Protein AF-A0A2W0B882-F1 (afdb_monomer_lite)

pLDDT: mean 72.58, std 13.32, range [43.47, 91.56]

Sequence (61 aa):
IDPTNPVASATSEAPGDLMGSWFNPDGTLGVIWTRSDPATAGLVRINRDIYFARSAASPAK

Radius of gyration: 14.47 Å; chains: 1; bounding box: 26×19×46 Å

Structure (mmCIF, N/CA/C/O backbone):
data_AF-A0A2W0B882-F1
#
_entry.id   AF-A0A2W0B882-F1
#
loop_
_atom_site.group_PDB
_atom_site.id
_atom_site.type_symbol
_atom_site.label_atom_id
_atom_site.label_alt_id
_atom_site.label_comp_id
_atom_site.label_asym_id
_atom_site.label_entity_id
_atom_site.label_seq_id
_atom_site.pdbx_PDB_ins_code
_atom_site.Cartn_x
_atom_site.Cartn_y
_atom_site.Cartn_z
_atom_site.occupancy
_atom_site.B_iso_or_equiv
_atom_site.auth_seq_id
_atom_site.auth_comp_id
_atom_site.auth_asym_id
_atom_site.auth_atom_id
_atom_site.pdbx_PDB_model_num
ATOM 1 N N . ILE A 1 1 ? -13.405 -9.035 -2.999 1.00 50.59 1 ILE A N 1
ATOM 2 C CA . ILE A 1 1 ? -12.175 -9.344 -3.763 1.00 50.59 1 ILE A CA 1
ATOM 3 C C . ILE A 1 1 ? -12.537 -9.224 -5.231 1.00 50.59 1 ILE A C 1
ATOM 5 O O . ILE A 1 1 ? -13.473 -9.895 -5.647 1.00 50.59 1 ILE A O 1
ATOM 9 N N . ASP A 1 2 ? -11.891 -8.313 -5.958 1.00 43.47 2 ASP A N 1
ATOM 10 C CA . ASP A 1 2 ? -12.024 -8.211 -7.414 1.00 43.47 2 ASP A CA 1
ATOM 11 C C . ASP A 1 2 ? -11.250 -9.385 -8.044 1.00 43.47 2 ASP A C 1
ATOM 13 O O . ASP A 1 2 ? -10.037 -9.475 -7.844 1.00 43.47 2 ASP A O 1
ATOM 17 N N . PRO A 1 3 ? -11.916 -10.310 -8.758 1.00 53.91 3 PRO A N 1
ATOM 18 C CA . PRO A 1 3 ? -11.255 -11.465 -9.362 1.00 53.91 3 PRO A CA 1
ATOM 19 C C . PRO A 1 3 ? -10.309 -11.085 -10.510 1.00 53.91 3 PRO A C 1
ATOM 21 O O . PRO A 1 3 ? -9.456 -11.888 -10.879 1.00 53.91 3 PRO A O 1
ATOM 24 N N . THR A 1 4 ? -10.440 -9.879 -11.069 1.00 58.94 4 THR A N 1
ATOM 25 C CA . THR A 1 4 ? -9.591 -9.393 -12.165 1.00 58.94 4 THR A CA 1
ATOM 26 C C . THR A 1 4 ? -8.324 -8.693 -11.671 1.00 58.94 4 THR A C 1
ATOM 28 O O . THR A 1 4 ? -7.322 -8.674 -12.382 1.00 58.94 4 THR A O 1
ATOM 31 N N . ASN A 1 5 ? -8.332 -8.199 -10.428 1.00 48.31 5 ASN A N 1
ATOM 32 C CA . ASN A 1 5 ? -7.204 -7.531 -9.778 1.00 48.31 5 ASN A CA 1
ATOM 33 C C . ASN A 1 5 ? -7.050 -8.038 -8.334 1.00 48.31 5 ASN A C 1
ATOM 35 O O . ASN A 1 5 ? -7.371 -7.320 -7.380 1.00 48.31 5 ASN A O 1
ATOM 39 N N . PRO A 1 6 ? -6.598 -9.290 -8.140 1.00 54.44 6 PRO A N 1
ATOM 40 C CA . PRO A 1 6 ? -6.433 -9.843 -6.807 1.00 54.44 6 PRO A CA 1
ATOM 41 C C . PRO A 1 6 ? -5.372 -9.049 -6.037 1.00 54.44 6 PRO A C 1
ATOM 43 O O . PRO A 1 6 ? -4.221 -8.937 -6.460 1.00 54.44 6 PRO A O 1
ATOM 46 N N . VAL A 1 7 ? -5.764 -8.507 -4.885 1.00 51.72 7 VAL A N 1
ATOM 47 C CA . VAL A 1 7 ? -4.819 -7.951 -3.911 1.00 51.72 7 VAL A CA 1
ATOM 48 C C . VAL A 1 7 ? -4.012 -9.119 -3.341 1.00 51.72 7 VAL A C 1
ATOM 50 O O . VAL A 1 7 ? -4.584 -10.160 -3.010 1.00 51.72 7 VAL A O 1
ATOM 53 N N . ALA A 1 8 ? -2.689 -8.970 -3.264 1.00 55.81 8 ALA A N 1
ATOM 54 C CA . ALA A 1 8 ? -1.806 -9.993 -2.710 1.00 55.81 8 ALA A CA 1
ATOM 55 C C . ALA A 1 8 ? -2.205 -10.357 -1.264 1.00 55.81 8 ALA A C 1
ATOM 57 O O . ALA A 1 8 ? -2.800 -9.547 -0.549 1.00 55.81 8 ALA A O 1
ATOM 58 N N . SER A 1 9 ? -1.878 -11.582 -0.829 1.00 60.00 9 SER A N 1
ATOM 59 C CA . SER A 1 9 ? -2.083 -12.012 0.564 1.00 60.00 9 SER A CA 1
ATOM 60 C C . SER A 1 9 ? -1.455 -11.008 1.533 1.00 60.00 9 SER A C 1
ATOM 62 O O . SER A 1 9 ? -0.367 -10.509 1.267 1.00 60.00 9 SER A O 1
ATOM 64 N N . ALA A 1 10 ? -2.074 -10.777 2.695 1.00 58.81 10 ALA A N 1
ATOM 65 C CA . ALA A 1 10 ? -1.519 -9.903 3.736 1.00 58.81 10 ALA A CA 1
ATOM 66 C C . ALA A 1 10 ? -0.133 -10.353 4.251 1.00 58.81 10 ALA A C 1
ATOM 68 O O . ALA A 1 10 ? 0.571 -9.574 4.883 1.00 58.81 10 ALA A O 1
ATOM 69 N N . THR A 1 11 ? 0.249 -11.609 3.998 1.00 60.31 11 THR A N 1
ATOM 70 C CA . THR A 1 11 ? 1.563 -12.185 4.331 1.00 60.31 11 THR A CA 1
ATOM 71 C C . THR A 1 11 ? 2.576 -12.127 3.185 1.00 60.31 11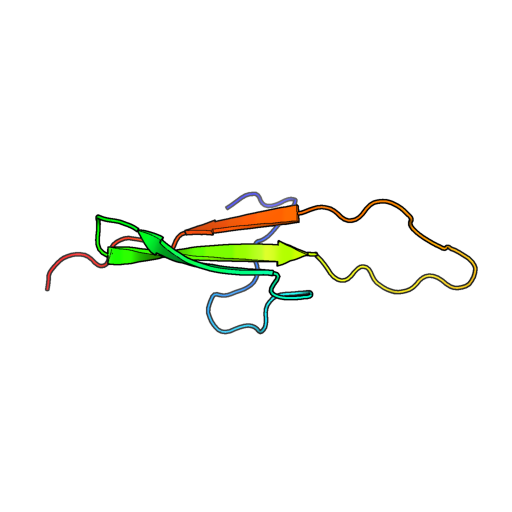 THR A C 1
ATOM 73 O O . THR A 1 11 ? 3.726 -12.514 3.373 1.00 60.31 11 THR A O 1
ATOM 76 N N . SER A 1 12 ? 2.157 -11.695 1.996 1.00 61.00 12 SER A N 1
ATOM 77 C CA . SER A 1 12 ? 3.034 -11.491 0.847 1.00 61.00 12 SER A CA 1
ATOM 78 C C . SER A 1 12 ? 3.710 -10.134 0.960 1.00 61.00 12 SER A C 1
ATOM 80 O O . SER A 1 12 ? 3.075 -9.156 1.353 1.00 61.00 12 SER A O 1
ATOM 82 N N . GLU A 1 13 ? 4.967 -10.053 0.529 1.00 61.69 13 GLU A N 1
ATOM 83 C CA . GLU A 1 13 ? 5.567 -8.767 0.184 1.00 61.69 13 GLU A CA 1
ATOM 84 C C . GLU A 1 13 ? 4.661 -8.059 -0.833 1.00 61.69 13 GLU A C 1
ATOM 86 O O . GLU A 1 13 ? 4.061 -8.707 -1.706 1.00 61.69 13 GLU A O 1
ATOM 91 N N . ALA A 1 14 ? 4.488 -6.746 -0.665 1.00 61.12 14 ALA A N 1
ATOM 92 C CA . ALA A 1 14 ? 3.681 -5.966 -1.587 1.00 61.12 14 ALA A CA 1
ATOM 93 C C . ALA A 1 14 ? 4.271 -6.134 -2.995 1.00 61.12 14 ALA A C 1
ATOM 95 O O . ALA A 1 14 ? 5.490 -6.102 -3.150 1.00 61.12 14 ALA A O 1
ATOM 96 N N . PRO A 1 15 ? 3.443 -6.306 -4.037 1.00 64.12 15 PRO A N 1
ATOM 97 C CA . PRO A 1 15 ? 3.930 -6.587 -5.381 1.00 64.12 15 PRO A CA 1
ATOM 98 C C . PRO A 1 15 ? 4.629 -5.383 -6.036 1.00 64.12 15 PRO A C 1
ATOM 100 O O . PRO A 1 15 ? 4.714 -5.367 -7.252 1.00 64.12 15 PRO A O 1
ATOM 103 N N . GLY A 1 16 ? 5.090 -4.384 -5.279 1.00 74.62 16 GLY A N 1
ATOM 104 C CA . GLY A 1 16 ? 5.954 -3.287 -5.707 1.00 74.62 16 GLY A CA 1
ATOM 105 C C . GLY A 1 16 ? 6.331 -2.370 -4.547 1.00 74.62 16 GLY A C 1
ATOM 106 O O . GLY A 1 16 ? 6.221 -2.766 -3.387 1.00 74.62 16 GLY A O 1
ATOM 107 N N . ASP A 1 17 ? 6.809 -1.162 -4.850 1.00 82.44 17 ASP A N 1
ATOM 108 C CA . ASP A 1 17 ? 7.435 -0.307 -3.837 1.00 82.44 17 ASP A CA 1
ATOM 109 C C . ASP A 1 17 ? 6.402 0.247 -2.848 1.00 82.44 17 ASP A C 1
ATOM 111 O O . ASP A 1 17 ? 5.453 0.939 -3.244 1.00 82.44 17 ASP A O 1
ATOM 115 N N . LEU A 1 18 ? 6.612 -0.017 -1.553 1.00 82.44 18 LEU A N 1
ATOM 116 C CA . LEU A 1 18 ? 5.857 0.619 -0.476 1.00 82.44 18 LEU A CA 1
ATOM 117 C C . LEU A 1 18 ? 6.131 2.126 -0.490 1.00 82.44 18 LEU A C 1
ATOM 119 O O . LEU A 1 18 ? 7.264 2.565 -0.308 1.00 82.44 18 LEU A O 1
ATOM 123 N N . MET A 1 19 ? 5.076 2.921 -0.661 1.00 84.88 19 MET A N 1
ATOM 124 C CA . MET A 1 19 ? 5.171 4.382 -0.658 1.00 84.88 19 MET A CA 1
ATOM 125 C C . MET A 1 19 ? 4.877 4.973 0.722 1.00 84.88 19 MET A C 1
ATOM 127 O O . MET A 1 19 ? 5.371 6.050 1.047 1.00 84.88 19 MET A O 1
ATOM 131 N N . GLY A 1 20 ? 4.076 4.286 1.541 1.00 86.50 20 GLY A N 1
ATOM 132 C CA . GLY A 1 20 ? 3.804 4.710 2.908 1.00 86.50 20 GLY A CA 1
ATOM 133 C C . GLY A 1 20 ? 2.744 3.879 3.620 1.00 86.50 20 GLY A C 1
ATOM 134 O O . GLY A 1 20 ? 1.965 3.149 3.003 1.00 86.50 20 GLY A O 1
ATOM 135 N N . SER A 1 21 ? 2.710 4.028 4.942 1.00 88.25 21 SER A N 1
ATOM 136 C CA . SER A 1 21 ? 1.742 3.382 5.827 1.00 88.25 21 SER A CA 1
ATOM 137 C C . SER A 1 21 ? 1.364 4.290 6.993 1.00 88.25 21 SER A C 1
ATOM 139 O O . SER A 1 21 ? 2.204 5.053 7.473 1.00 88.25 21 SER A O 1
ATOM 141 N N . TRP A 1 22 ? 0.129 4.180 7.479 1.00 90.31 22 TRP A N 1
ATOM 142 C CA . TRP A 1 22 ? -0.360 4.952 8.625 1.00 90.31 22 TRP A CA 1
ATOM 143 C C . TRP A 1 22 ? -1.428 4.188 9.411 1.00 90.31 22 TRP A C 1
ATOM 145 O O . TRP A 1 22 ? -2.168 3.377 8.854 1.00 90.31 22 TRP A O 1
ATOM 155 N N . PHE A 1 23 ? -1.547 4.489 10.704 1.00 88.06 23 PHE A N 1
ATOM 156 C CA . PHE A 1 23 ? -2.692 4.057 11.502 1.00 88.06 23 PHE A CA 1
ATOM 157 C C . PHE A 1 23 ? -3.835 5.060 11.351 1.00 88.06 23 PHE A C 1
ATOM 159 O O . PHE A 1 23 ? -3.656 6.264 11.536 1.00 88.06 23 PHE A O 1
ATOM 166 N N . ASN A 1 24 ? -5.014 4.560 10.998 1.00 86.50 24 ASN A N 1
ATOM 167 C CA . ASN A 1 24 ? -6.239 5.350 10.957 1.00 86.50 24 ASN A CA 1
ATOM 168 C C . ASN A 1 24 ? -6.750 5.619 12.387 1.00 86.50 24 ASN A C 1
ATOM 170 O O . ASN A 1 24 ? -6.386 4.887 13.310 1.00 86.50 24 ASN A O 1
ATOM 174 N N . PRO A 1 25 ? -7.643 6.609 12.588 1.00 91.56 25 PRO A N 1
ATOM 175 C CA . PRO A 1 25 ? -8.215 6.902 13.906 1.00 91.56 25 PRO A CA 1
ATOM 176 C C . PRO A 1 25 ? -8.919 5.715 14.582 1.00 91.56 25 PRO A C 1
ATOM 178 O O . PRO A 1 25 ? -9.015 5.679 15.802 1.00 91.56 25 PRO A O 1
ATOM 181 N N . ASP A 1 26 ? -9.393 4.737 13.805 1.00 88.81 26 ASP A N 1
ATOM 182 C CA . ASP A 1 26 ? -10.012 3.507 14.313 1.00 88.81 26 ASP A CA 1
ATOM 183 C C . ASP A 1 26 ? -9.018 2.352 14.538 1.00 88.81 26 ASP A C 1
ATOM 185 O O . ASP A 1 26 ? -9.422 1.207 14.726 1.00 88.81 26 ASP A O 1
ATOM 189 N N . GLY A 1 27 ? -7.714 2.632 14.489 1.00 85.94 27 GLY A N 1
ATOM 190 C CA . GLY A 1 27 ? -6.649 1.664 14.750 1.00 85.94 27 GLY A CA 1
ATOM 191 C C . GLY A 1 27 ? -6.328 0.718 13.591 1.00 85.94 27 GLY A C 1
ATOM 192 O O . GLY A 1 27 ? -5.403 -0.083 13.706 1.00 85.94 27 GLY A O 1
ATOM 193 N N . THR A 1 28 ? -7.035 0.802 12.462 1.00 87.75 28 THR A N 1
ATOM 194 C CA . THR A 1 28 ? -6.707 0.001 11.269 1.00 87.75 28 THR A CA 1
ATOM 195 C C . THR A 1 28 ? -5.478 0.547 10.540 1.00 87.75 28 THR A C 1
ATOM 197 O O . THR A 1 28 ? -5.262 1.760 10.483 1.00 87.75 28 THR A O 1
ATOM 200 N N . LEU A 1 29 ? -4.692 -0.334 9.922 1.00 86.75 29 LEU A N 1
ATOM 201 C CA . LEU A 1 29 ? -3.520 0.037 9.131 1.00 86.75 29 LEU A CA 1
ATOM 202 C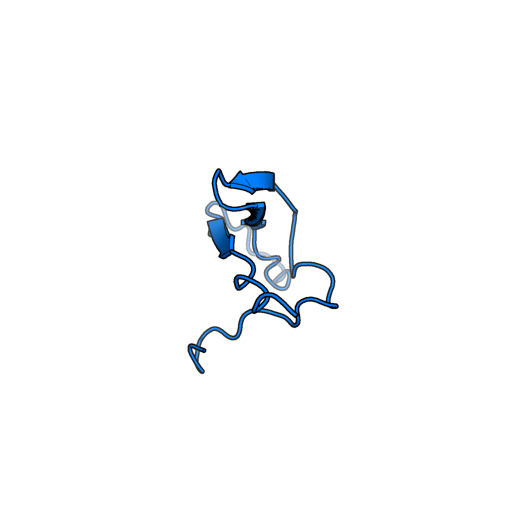 C . LEU A 1 29 ? -3.932 0.364 7.689 1.00 86.75 29 LEU A C 1
ATOM 204 O O . LEU A 1 29 ? -4.557 -0.460 7.020 1.00 86.75 29 LEU A O 1
ATOM 208 N N . GLY A 1 30 ? -3.581 1.557 7.214 1.00 89.25 30 GLY A N 1
ATOM 209 C CA . GLY A 1 30 ? -3.631 1.944 5.805 1.00 89.25 30 GLY A CA 1
ATOM 210 C C . GLY A 1 30 ? -2.255 1.822 5.154 1.00 89.25 30 GLY A C 1
ATOM 211 O O . GLY A 1 30 ? -1.242 2.117 5.793 1.00 89.25 30 GLY A O 1
ATOM 212 N N . VAL A 1 31 ? -2.217 1.390 3.893 1.00 87.88 31 VAL A N 1
ATOM 213 C CA . VAL A 1 31 ? -0.986 1.266 3.098 1.00 87.88 31 VAL A CA 1
ATOM 214 C C . VAL A 1 31 ? -1.203 1.769 1.672 1.00 87.88 31 VAL A C 1
ATOM 216 O O . VAL A 1 31 ? -2.274 1.565 1.094 1.00 87.88 31 VAL A O 1
ATOM 219 N N . ILE A 1 32 ? -0.179 2.412 1.107 1.00 88.38 32 ILE A N 1
ATOM 220 C CA . ILE A 1 32 ? -0.114 2.827 -0.302 1.00 88.38 32 ILE A CA 1
ATOM 221 C C . ILE A 1 32 ? 1.170 2.280 -0.918 1.00 88.38 32 ILE A C 1
ATOM 223 O O . ILE A 1 32 ? 2.243 2.385 -0.320 1.00 88.38 32 ILE A O 1
ATOM 227 N N . TRP A 1 33 ? 1.073 1.718 -2.118 1.00 85.00 33 TRP A N 1
ATOM 228 C CA . TRP A 1 33 ? 2.215 1.160 -2.841 1.00 85.00 33 TRP A CA 1
ATOM 229 C C . TRP A 1 33 ? 2.047 1.309 -4.355 1.00 85.00 33 TRP A C 1
ATOM 231 O O . TRP A 1 33 ? 0.951 1.576 -4.857 1.00 85.00 33 TRP A O 1
ATOM 241 N N . THR A 1 34 ? 3.143 1.124 -5.086 1.00 84.19 34 THR A N 1
ATOM 242 C CA . THR A 1 34 ? 3.113 0.947 -6.547 1.00 84.19 34 THR A CA 1
ATOM 243 C C . THR A 1 34 ? 3.109 -0.534 -6.900 1.00 84.19 34 THR A C 1
ATOM 245 O O . THR A 1 34 ? 3.614 -1.352 -6.138 1.00 84.19 34 THR A O 1
ATOM 248 N N . ARG A 1 35 ? 2.573 -0.912 -8.061 1.00 77.44 35 ARG A N 1
ATOM 249 C CA . ARG A 1 35 ? 2.747 -2.275 -8.586 1.00 77.44 35 ARG A CA 1
ATOM 250 C C . ARG A 1 35 ? 4.052 -2.369 -9.379 1.00 77.44 35 ARG A C 1
ATOM 252 O O . ARG A 1 35 ? 4.302 -1.541 -10.253 1.00 77.44 35 ARG A O 1
ATOM 259 N N . SER A 1 36 ? 4.840 -3.404 -9.118 1.00 69.81 36 SER A N 1
ATOM 260 C CA . SER A 1 36 ? 5.897 -3.864 -10.013 1.00 69.81 36 SER A CA 1
ATOM 261 C C . SER A 1 36 ? 5.249 -4.550 -11.202 1.00 69.81 36 SER A C 1
ATOM 263 O O . SER A 1 36 ? 4.643 -5.617 -11.078 1.00 69.81 36 SER A O 1
ATOM 265 N N . ASP A 1 37 ? 5.381 -3.933 -12.367 1.00 67.44 37 ASP A N 1
ATOM 266 C CA . ASP A 1 37 ? 5.070 -4.596 -13.623 1.00 67.44 37 ASP A CA 1
ATOM 267 C C . ASP A 1 37 ? 6.245 -5.503 -14.022 1.00 67.44 37 ASP A C 1
ATOM 269 O O . ASP A 1 37 ? 7.409 -5.141 -13.811 1.00 67.44 37 ASP A O 1
ATOM 273 N N . PRO A 1 38 ? 5.981 -6.669 -14.634 1.00 64.69 38 PRO A N 1
ATOM 274 C CA . PRO A 1 38 ? 7.037 -7.454 -15.249 1.00 64.69 38 PRO A CA 1
ATOM 275 C C . PRO A 1 38 ? 7.748 -6.600 -16.306 1.00 64.69 38 PRO A C 1
ATOM 277 O O . PRO A 1 38 ? 7.130 -6.093 -17.247 1.00 64.69 38 PRO A O 1
ATOM 280 N N . ALA A 1 39 ? 9.060 -6.427 -16.137 1.00 64.38 39 ALA A N 1
ATOM 281 C CA . ALA A 1 39 ? 9.877 -5.661 -17.063 1.00 64.38 39 ALA A CA 1
ATOM 282 C C . ALA A 1 39 ? 9.793 -6.291 -18.462 1.00 64.38 39 ALA A C 1
ATOM 284 O O . ALA A 1 39 ? 10.254 -7.410 -18.682 1.00 64.38 39 ALA A O 1
ATOM 285 N N . THR A 1 40 ? 9.196 -5.572 -19.414 1.00 71.00 40 THR A N 1
ATOM 286 C CA . THR A 1 40 ? 9.187 -5.981 -20.821 1.00 71.00 40 THR A CA 1
ATOM 287 C C . THR A 1 40 ? 10.331 -5.271 -21.534 1.00 71.00 40 THR A C 1
ATOM 289 O O . THR A 1 40 ? 10.420 -4.043 -21.505 1.00 71.00 40 THR A O 1
ATOM 292 N N . ALA A 1 41 ? 11.229 -6.037 -22.157 1.00 78.44 41 ALA A N 1
ATOM 293 C CA . ALA A 1 41 ? 12.397 -5.485 -22.835 1.00 78.44 41 ALA A CA 1
ATOM 294 C C . ALA A 1 41 ? 11.986 -4.453 -23.903 1.00 78.44 41 ALA A C 1
ATOM 296 O O . ALA A 1 41 ? 11.134 -4.725 -24.745 1.00 78.44 41 ALA A O 1
ATOM 297 N N . GLY A 1 42 ? 12.600 -3.267 -23.859 1.00 75.06 42 GLY A N 1
ATOM 298 C CA . GLY A 1 42 ? 12.341 -2.177 -24.807 1.00 75.06 42 GLY A CA 1
ATOM 299 C C . GLY A 1 42 ? 11.157 -1.265 -24.465 1.00 75.06 42 GLY A C 1
ATOM 300 O O . GLY A 1 42 ? 10.926 -0.298 -25.187 1.00 75.06 42 GLY A O 1
ATOM 301 N N . LEU A 1 43 ? 10.433 -1.514 -23.368 1.00 69.81 43 LEU A N 1
ATOM 302 C CA . LEU A 1 43 ? 9.338 -0.657 -22.906 1.00 69.81 43 LEU A CA 1
ATOM 303 C C . LEU A 1 43 ? 9.740 0.112 -21.643 1.00 69.81 43 LEU A C 1
ATOM 305 O O . LEU A 1 43 ? 9.990 -0.472 -20.592 1.00 69.81 43 LEU A O 1
ATOM 309 N N . VAL A 1 44 ? 9.751 1.444 -21.740 1.00 67.44 44 VAL A N 1
ATOM 310 C CA . VAL A 1 44 ? 9.810 2.345 -20.580 1.00 67.44 44 VAL A CA 1
ATOM 311 C C . VAL A 1 44 ? 8.396 2.822 -20.289 1.00 67.44 44 VAL A C 1
ATOM 313 O O . VAL A 1 44 ? 7.784 3.504 -21.112 1.00 67.44 44 VAL A O 1
ATOM 316 N N . ARG A 1 45 ? 7.865 2.472 -19.115 1.00 64.06 45 ARG A N 1
ATOM 317 C CA . ARG A 1 45 ? 6.546 2.938 -18.682 1.00 64.06 45 ARG A CA 1
ATOM 318 C C . ARG A 1 45 ? 6.697 4.178 -17.807 1.00 64.06 45 ARG A C 1
ATOM 320 O O . ARG A 1 45 ? 7.373 4.144 -16.787 1.00 64.06 45 ARG A O 1
ATOM 327 N N . ILE A 1 46 ? 6.075 5.271 -18.244 1.00 64.06 46 ILE A N 1
ATOM 328 C CA . ILE A 1 46 ? 6.190 6.595 -17.610 1.00 64.06 46 ILE A CA 1
ATOM 329 C C . ILE A 1 46 ? 5.157 6.767 -16.481 1.00 64.06 46 ILE A C 1
ATOM 331 O O . ILE A 1 46 ? 5.409 7.487 -15.522 1.00 64.06 46 ILE A O 1
ATOM 335 N N . ASN A 1 47 ? 4.029 6.050 -16.549 1.00 66.75 47 ASN A N 1
ATOM 336 C CA . ASN A 1 47 ? 2.969 6.093 -15.541 1.00 66.75 47 ASN A CA 1
ATOM 337 C C . ASN A 1 47 ? 2.964 4.805 -14.712 1.00 66.75 47 ASN A C 1
ATOM 339 O O . ASN A 1 47 ? 2.915 3.712 -15.279 1.00 66.75 47 ASN A O 1
ATOM 343 N N . ARG A 1 48 ? 3.001 4.952 -13.383 1.00 72.25 48 ARG A N 1
ATOM 344 C CA . ARG A 1 48 ? 2.807 3.863 -12.419 1.00 72.25 48 ARG A CA 1
ATOM 345 C C . ARG A 1 48 ? 1.457 4.032 -11.744 1.00 72.25 48 ARG A C 1
ATOM 347 O O . ARG A 1 48 ? 1.135 5.127 -11.286 1.00 72.25 48 ARG A O 1
ATOM 354 N N . ASP A 1 49 ? 0.706 2.947 -11.655 1.00 78.31 49 ASP A N 1
ATOM 355 C CA . ASP A 1 49 ? -0.534 2.927 -10.892 1.00 78.31 49 ASP A CA 1
ATOM 356 C C . ASP A 1 49 ? -0.213 2.922 -9.390 1.00 78.31 49 ASP A C 1
ATOM 358 O O . ASP A 1 49 ? 0.680 2.199 -8.930 1.00 78.31 49 ASP A O 1
ATOM 362 N N . ILE A 1 50 ? -0.945 3.739 -8.633 1.00 83.56 50 ILE A N 1
ATOM 363 C CA . ILE A 1 50 ? -0.844 3.832 -7.175 1.00 83.56 50 ILE A CA 1
ATOM 364 C C . ILE A 1 50 ? -2.035 3.091 -6.572 1.00 83.56 50 ILE A C 1
ATOM 366 O O . ILE A 1 50 ? -3.185 3.368 -6.915 1.00 83.56 50 ILE A O 1
ATOM 370 N N . TYR A 1 51 ? -1.755 2.168 -5.658 1.00 83.06 51 TYR A N 1
ATOM 371 C CA . TYR A 1 51 ? -2.749 1.309 -5.022 1.00 83.06 51 TYR A CA 1
ATOM 372 C C . TYR A 1 51 ? -2.890 1.638 -3.540 1.00 83.06 51 TYR A C 1
ATOM 374 O O . TYR A 1 51 ? -1.949 2.110 -2.903 1.00 83.06 51 TYR A O 1
ATOM 382 N N . PHE A 1 52 ? -4.073 1.361 -2.992 1.00 85.75 52 PHE A N 1
ATOM 383 C CA . PHE A 1 52 ? -4.408 1.567 -1.587 1.00 85.75 52 PHE A CA 1
ATOM 384 C C . PHE A 1 52 ? -5.118 0.340 -1.007 1.00 85.75 52 PHE A C 1
ATOM 386 O O . PHE A 1 52 ? -5.965 -0.269 -1.664 1.00 85.75 52 PHE A O 1
ATOM 393 N N . ALA A 1 53 ? -4.811 0.015 0.249 1.00 85.06 53 ALA A N 1
ATOM 394 C CA . ALA A 1 53 ? -5.521 -0.984 1.036 1.00 85.06 53 ALA A CA 1
ATOM 395 C C . ALA A 1 53 ? -5.585 -0.579 2.508 1.00 85.06 53 ALA A C 1
ATOM 397 O O . ALA A 1 53 ? -4.765 0.188 3.017 1.00 85.06 53 ALA A O 1
ATOM 398 N N . ARG A 1 54 ? -6.574 -1.149 3.195 1.00 87.38 54 ARG A N 1
ATOM 399 C CA . ARG A 1 54 ? -6.831 -0.959 4.618 1.00 87.38 54 ARG A CA 1
ATOM 400 C C . ARG A 1 54 ? -7.043 -2.314 5.276 1.00 87.38 54 ARG A C 1
ATOM 402 O O . ARG A 1 54 ? -7.785 -3.138 4.739 1.00 87.38 54 ARG A O 1
ATOM 409 N N . SER A 1 55 ? -6.426 -2.541 6.431 1.00 83.88 55 SER A N 1
ATOM 410 C CA . SER A 1 55 ? -6.677 -3.750 7.213 1.00 83.88 55 SER A CA 1
ATOM 411 C C . SER A 1 55 ? -8.136 -3.798 7.673 1.00 83.88 55 SER A C 1
ATOM 413 O O . SER A 1 55 ? -8.720 -2.773 8.032 1.00 83.88 55 SER A O 1
ATOM 415 N N . 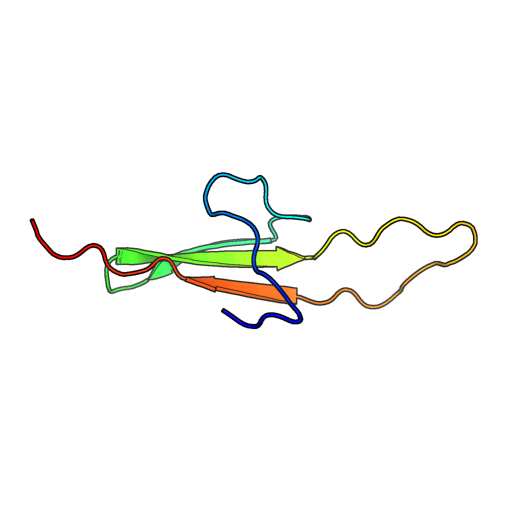ALA A 1 56 ? -8.722 -4.992 7.714 1.00 81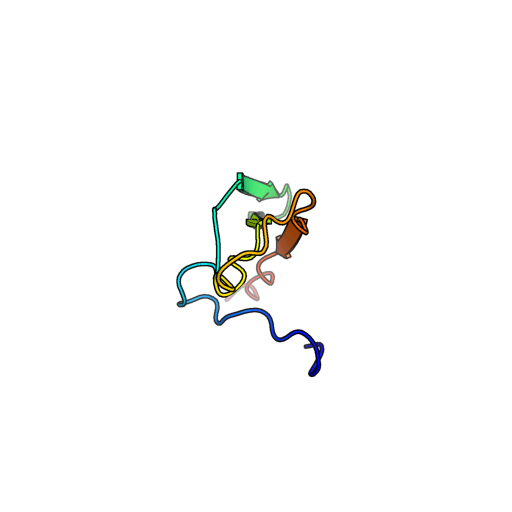.44 56 ALA A N 1
ATOM 416 C CA . ALA A 1 56 ?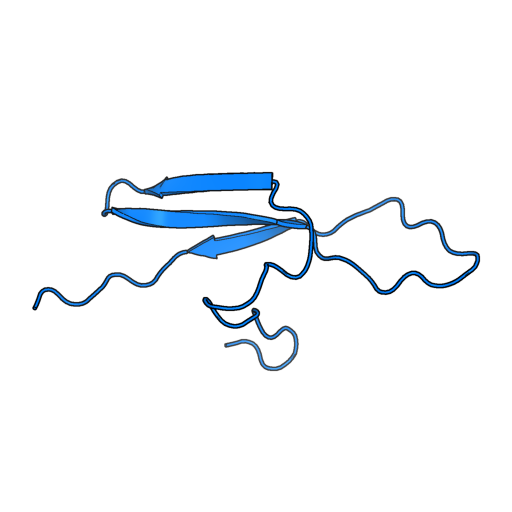 -10.016 -5.174 8.358 1.00 81.44 56 ALA A CA 1
ATOM 417 C C . ALA A 1 56 ? -9.902 -4.851 9.857 1.00 81.44 56 ALA A C 1
ATOM 419 O O . ALA A 1 56 ? -8.868 -5.111 10.477 1.00 81.44 56 ALA A O 1
ATOM 420 N N . ALA A 1 57 ? -10.963 -4.293 10.439 1.00 72.75 57 ALA A N 1
ATOM 421 C CA . ALA A 1 57 ? -11.067 -4.209 11.888 1.00 72.75 57 ALA A CA 1
ATOM 422 C C . ALA A 1 57 ? -11.111 -5.638 12.446 1.00 72.75 57 ALA A C 1
ATOM 424 O O . ALA A 1 57 ? -11.951 -6.440 12.029 1.00 72.75 57 ALA A O 1
ATOM 425 N N . SER A 1 58 ? -10.205 -5.972 13.366 1.00 65.81 58 SER A N 1
ATOM 426 C CA . SER A 1 58 ? -10.325 -7.226 14.109 1.00 65.81 58 SER A CA 1
ATOM 427 C C . SER A 1 58 ? -11.600 -7.159 14.951 1.00 65.81 58 SER A C 1
ATOM 429 O O . SER A 1 58 ? -11.777 -6.171 15.670 1.00 65.81 58 SER A O 1
ATOM 431 N N . PRO A 1 59 ? -12.492 -8.166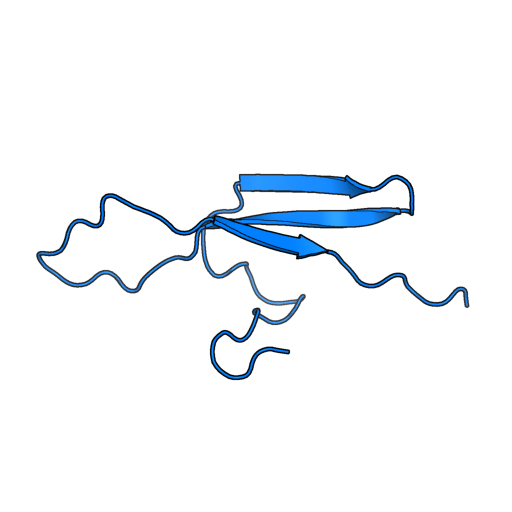 14.899 1.00 57.81 59 PRO A N 1
ATOM 432 C CA . PRO A 1 59 ? -13.579 -8.235 15.862 1.00 57.81 59 PRO A CA 1
ATOM 433 C C . PRO A 1 59 ? -12.963 -8.274 17.264 1.00 57.81 59 PRO A C 1
ATOM 435 O O . PRO A 1 59 ? -12.012 -9.022 17.504 1.00 57.81 59 PRO A O 1
ATOM 438 N N . ALA A 1 60 ? -13.458 -7.418 18.162 1.00 58.03 60 ALA A N 1
ATOM 439 C CA . ALA A 1 60 ? -13.051 -7.437 19.560 1.00 58.03 60 ALA A CA 1
ATOM 440 C C . ALA A 1 60 ? -13.278 -8.856 20.108 1.00 58.03 60 ALA A C 1
ATOM 442 O O . ALA A 1 60 ? -14.364 -9.413 19.944 1.00 58.03 60 ALA A O 1
ATOM 443 N N . LYS A 1 61 ? -12.215 -9.449 20.654 1.00 47.88 61 LYS A N 1
ATOM 444 C CA . LYS A 1 61 ? -12.219 -10.800 21.216 1.00 47.88 61 LYS A CA 1
ATOM 445 C C . LYS A 1 61 ? -12.942 -10.832 22.557 1.00 47.88 61 LYS A C 1
ATOM 447 O O . LYS A 1 61 ? -12.764 -9.861 23.324 1.00 47.88 61 LYS A O 1
#

Secondary structure (DSSP, 8-state):
--SSSPPPPTTSPPSS-EEEEEE-TTSPEEEEEE------TT-------EEEEEPPPPPP-

Foldseek 3Di:
DPPVDDADDPPDDGQFAWPDWDQDPLRKIKTKGWHDDDDDPPDDDPDTDIDIDIDDDDPDD